Protein AF-A0A6C0TXV4-F1 (afdb_monomer_lite)

Radius of gyration: 17.42 Å; chains: 1; bounding box: 39×44×42 Å

Organism: NCBI:txid2708301

Structure (mmCIF, N/CA/C/O backbone):
data_AF-A0A6C0TXV4-F1
#
_entry.id   AF-A0A6C0TXV4-F1
#
loop_
_atom_site.group_PDB
_atom_site.id
_atom_site.type_symbol
_atom_site.label_atom_id
_atom_site.label_alt_id
_atom_site.label_comp_id
_atom_site.label_asym_id
_atom_site.label_entity_id
_atom_site.label_seq_id
_atom_site.pdbx_PDB_ins_code
_atom_site.Cartn_x
_atom_site.Cartn_y
_atom_site.Cartn_z
_atom_site.occupancy
_atom_site.B_iso_or_equiv
_atom_site.auth_seq_id
_atom_site.auth_comp_id
_atom_site.auth_asym_id
_atom_site.auth_atom_id
_atom_site.pdbx_PDB_model_num
ATOM 1 N N . MET A 1 1 ? 8.688 12.683 12.016 1.00 93.44 1 MET A N 1
ATOM 2 C CA . MET A 1 1 ? 8.857 11.250 12.346 1.00 93.44 1 MET A CA 1
ATOM 3 C C . MET A 1 1 ? 9.340 10.503 11.114 1.00 93.44 1 MET A C 1
ATOM 5 O O . MET A 1 1 ? 9.120 10.992 10.012 1.00 93.44 1 MET A O 1
ATOM 9 N N . GLY A 1 2 ? 10.030 9.379 11.302 1.00 95.62 2 GLY A N 1
ATOM 10 C CA . GLY A 1 2 ? 10.411 8.480 10.214 1.00 95.62 2 GLY A CA 1
ATOM 11 C C . GLY A 1 2 ? 9.680 7.152 10.358 1.00 95.62 2 GLY A C 1
ATOM 12 O O . GLY A 1 2 ? 9.492 6.688 11.483 1.00 95.62 2 GLY A O 1
ATOM 13 N N . ALA A 1 3 ? 9.273 6.568 9.240 1.00 96.69 3 ALA A N 1
ATOM 14 C CA . ALA A 1 3 ? 8.661 5.249 9.181 1.00 96.69 3 ALA A CA 1
ATOM 15 C C . ALA A 1 3 ? 9.302 4.423 8.063 1.00 96.69 3 ALA A C 1
ATOM 17 O O . ALA A 1 3 ? 9.983 4.948 7.181 1.00 96.69 3 ALA A O 1
ATOM 18 N N . TYR A 1 4 ? 9.113 3.112 8.132 1.00 97.94 4 TYR A N 1
ATOM 19 C CA . TYR A 1 4 ? 9.606 2.185 7.129 1.00 97.94 4 TYR A CA 1
ATOM 20 C C . TYR A 1 4 ? 8.625 1.028 6.990 1.00 97.94 4 TYR A C 1
ATOM 22 O O . TYR A 1 4 ? 8.371 0.306 7.957 1.00 97.94 4 TYR A O 1
ATOM 30 N N . THR A 1 5 ? 8.102 0.852 5.781 1.00 98.12 5 THR A N 1
ATOM 31 C CA . THR A 1 5 ? 7.248 -0.275 5.410 1.00 98.12 5 THR A CA 1
ATOM 32 C C . THR A 1 5 ? 8.012 -1.180 4.451 1.00 98.12 5 THR A C 1
ATOM 34 O O . THR A 1 5 ? 8.641 -0.705 3.509 1.00 98.12 5 THR A O 1
ATOM 37 N N . GLN A 1 6 ? 7.947 -2.494 4.666 1.00 98.56 6 GLN A N 1
ATOM 38 C CA . GLN A 1 6 ? 8.513 -3.474 3.741 1.00 98.56 6 GLN A CA 1
ATOM 39 C C . GLN A 1 6 ? 7.501 -4.577 3.450 1.00 98.56 6 GLN A C 1
ATOM 41 O O . GLN A 1 6 ? 6.946 -5.178 4.371 1.00 98.56 6 GLN A O 1
ATOM 46 N N . LYS A 1 7 ? 7.300 -4.881 2.167 1.00 98.31 7 LYS A N 1
ATOM 47 C CA . LYS A 1 7 ? 6.456 -5.992 1.706 1.00 98.31 7 LYS A CA 1
ATOM 48 C C . LYS A 1 7 ? 7.314 -6.994 0.949 1.00 98.31 7 LYS A C 1
ATOM 50 O O . LYS A 1 7 ? 8.173 -6.593 0.174 1.00 98.31 7 LYS A O 1
ATOM 55 N N . ASN A 1 8 ? 7.104 -8.288 1.177 1.00 98.25 8 ASN A N 1
ATOM 56 C CA . ASN A 1 8 ? 7.891 -9.346 0.547 1.00 98.25 8 ASN A CA 1
ATOM 57 C C . ASN A 1 8 ? 6.969 -10.424 -0.033 1.00 98.25 8 ASN A C 1
ATOM 59 O O . ASN A 1 8 ? 6.123 -10.962 0.682 1.00 98.25 8 ASN A O 1
ATOM 63 N N . TRP A 1 9 ? 7.187 -10.798 -1.292 1.00 98.06 9 TRP A N 1
ATOM 64 C CA . TRP A 1 9 ? 6.518 -11.916 -1.957 1.00 98.06 9 TRP A CA 1
ATOM 65 C C . TRP A 1 9 ? 7.511 -13.057 -2.140 1.00 98.06 9 TRP A C 1
ATOM 67 O O . TRP A 1 9 ? 8.417 -12.999 -2.975 1.00 98.06 9 TRP A O 1
ATOM 77 N N . TRP A 1 10 ? 7.326 -14.116 -1.360 1.00 98.06 10 TRP A N 1
ATOM 78 C CA . TRP A 1 10 ? 8.234 -15.255 -1.301 1.00 98.06 10 TRP A CA 1
ATOM 79 C C . TRP A 1 10 ? 7.664 -16.476 -2.024 1.00 98.06 10 TRP A C 1
ATOM 81 O O . TRP A 1 10 ? 6.559 -16.923 -1.716 1.00 98.06 10 TRP A O 1
ATOM 91 N N . GLN A 1 11 ? 8.422 -17.061 -2.956 1.00 97.06 11 GLN A N 1
ATOM 92 C CA . GLN A 1 11 ? 8.046 -18.318 -3.609 1.00 97.06 11 GLN A CA 1
ATOM 93 C C . GLN A 1 11 ? 8.477 -19.527 -2.777 1.00 97.06 11 GLN A C 1
ATOM 95 O O . GLN A 1 11 ? 9.278 -20.344 -3.223 1.00 97.06 11 GLN A O 1
ATOM 100 N N . LEU A 1 12 ? 7.937 -19.646 -1.564 1.00 96.56 12 LEU A N 1
ATOM 101 C CA . LEU A 1 12 ? 8.326 -20.676 -0.597 1.00 96.56 12 LEU A CA 1
ATOM 102 C C . LEU A 1 12 ? 8.305 -22.101 -1.182 1.00 96.56 12 LEU A C 1
ATOM 104 O O . LEU A 1 12 ? 9.216 -22.882 -0.926 1.00 96.56 12 LEU A O 1
ATOM 108 N N . TYR A 1 13 ? 7.297 -22.419 -1.994 1.00 95.56 13 TYR A N 1
ATOM 109 C CA . TYR A 1 13 ? 7.083 -23.763 -2.544 1.00 95.56 13 TYR A CA 1
ATOM 110 C C . TYR A 1 13 ? 7.853 -24.054 -3.843 1.00 95.56 13 TYR A C 1
ATOM 112 O O . TYR A 1 13 ? 7.731 -25.151 -4.386 1.00 95.56 13 TYR A O 1
ATOM 120 N N . ASN A 1 14 ? 8.640 -23.100 -4.348 1.00 95.38 14 ASN A N 1
ATOM 121 C CA . ASN A 1 14 ? 9.447 -23.286 -5.554 1.00 95.38 14 ASN A CA 1
ATOM 122 C C . ASN A 1 14 ? 10.858 -23.787 -5.217 1.00 95.38 14 ASN A C 1
ATOM 124 O O . ASN A 1 14 ? 11.342 -23.628 -4.097 1.00 95.38 14 ASN A O 1
ATOM 128 N N . GLY A 1 15 ? 11.545 -24.363 -6.210 1.00 94.69 15 GLY A N 1
ATOM 129 C CA . GLY A 1 15 ? 12.944 -24.774 -6.074 1.00 94.69 15 GLY A CA 1
ATOM 130 C C . GLY A 1 15 ? 13.830 -23.615 -5.606 1.00 94.69 15 GLY A C 1
ATOM 131 O O . GLY A 1 15 ? 13.762 -22.520 -6.161 1.00 94.69 15 GLY A O 1
ATOM 132 N N . SER A 1 16 ? 14.628 -23.863 -4.564 1.00 95.25 16 SER A N 1
ATOM 133 C CA . SER A 1 16 ? 15.477 -22.877 -3.868 1.00 95.25 16 SER A CA 1
ATOM 134 C C . SER A 1 16 ? 14.735 -21.719 -3.180 1.00 95.25 16 SER A C 1
ATOM 136 O O . SER A 1 16 ? 15.390 -20.819 -2.659 1.00 95.25 16 SER A O 1
ATOM 138 N N . SER A 1 17 ? 13.397 -21.739 -3.162 1.00 97.75 17 SER A N 1
ATOM 139 C CA . SER A 1 17 ? 12.521 -20.797 -2.458 1.00 97.75 17 SER A CA 1
ATOM 140 C C . SER A 1 17 ? 12.944 -19.318 -2.578 1.00 97.75 17 SER A C 1
ATOM 142 O O . SER A 1 17 ? 13.197 -18.673 -1.559 1.00 97.75 17 SER A O 1
ATOM 144 N N . PRO A 1 18 ? 13.066 -18.741 -3.787 1.00 97.62 18 PRO A N 1
ATOM 145 C CA . PRO A 1 18 ? 13.524 -17.363 -3.943 1.00 97.62 18 PRO A CA 1
ATOM 146 C C . PRO A 1 18 ? 12.443 -16.339 -3.565 1.00 97.62 18 PRO A C 1
ATOM 148 O O . PRO A 1 18 ? 11.239 -16.569 -3.734 1.00 97.62 18 PRO A O 1
ATOM 151 N N . PHE A 1 19 ? 12.867 -15.157 -3.112 1.00 97.56 19 PHE A N 1
ATOM 152 C CA . PHE A 1 19 ? 11.991 -13.985 -3.110 1.00 97.56 19 PHE A CA 1
ATOM 153 C C . PHE A 1 19 ? 11.736 -13.548 -4.549 1.00 97.56 19 PHE A C 1
ATOM 155 O O . PHE A 1 19 ? 12.666 -13.315 -5.321 1.00 97.56 19 PHE A O 1
ATOM 162 N N . ARG A 1 20 ? 10.459 -13.435 -4.906 1.00 96.81 20 ARG A N 1
ATOM 163 C CA . ARG A 1 20 ? 10.035 -12.906 -6.202 1.00 96.81 20 ARG A CA 1
ATOM 164 C C . ARG A 1 20 ? 10.222 -11.399 -6.235 1.00 96.81 20 ARG A C 1
ATOM 166 O O . ARG A 1 20 ? 10.795 -10.865 -7.183 1.00 96.81 20 ARG A O 1
ATOM 173 N N . GLU A 1 21 ? 9.764 -10.749 -5.172 1.00 97.94 21 GLU A N 1
ATOM 174 C CA . GLU A 1 21 ? 9.707 -9.302 -5.053 1.00 97.94 21 GLU A CA 1
ATOM 175 C C . GLU A 1 21 ? 9.813 -8.874 -3.592 1.00 97.94 21 GLU A C 1
ATOM 177 O O . GLU A 1 21 ? 9.253 -9.523 -2.704 1.00 97.94 21 GLU A O 1
ATOM 182 N N . THR A 1 22 ? 10.482 -7.749 -3.372 1.00 98.62 22 THR A N 1
ATOM 183 C CA . THR A 1 22 ? 10.466 -7.014 -2.111 1.00 98.62 22 THR A CA 1
ATOM 184 C C . THR A 1 22 ? 10.247 -5.549 -2.439 1.00 98.62 22 THR A C 1
ATOM 186 O O . THR A 1 22 ? 10.875 -5.046 -3.358 1.00 98.62 22 THR A O 1
ATOM 189 N N . ASN A 1 23 ? 9.370 -4.859 -1.716 1.00 98.81 23 ASN A N 1
ATOM 190 C CA . ASN A 1 23 ? 9.225 -3.407 -1.810 1.00 98.81 23 ASN A CA 1
ATOM 191 C C . ASN A 1 23 ? 9.658 -2.770 -0.498 1.00 98.81 23 ASN A C 1
ATOM 193 O O . ASN A 1 23 ? 9.264 -3.229 0.577 1.00 98.81 23 ASN A O 1
ATOM 197 N N . TYR A 1 24 ? 10.476 -1.732 -0.618 1.00 98.81 24 TYR A N 1
ATOM 198 C CA . TYR A 1 24 ? 11.073 -0.956 0.454 1.00 98.81 24 TYR A CA 1
ATOM 199 C C . TYR A 1 24 ? 10.477 0.446 0.415 1.00 98.81 24 TYR A C 1
ATOM 201 O O . TYR A 1 24 ? 10.629 1.140 -0.587 1.00 98.81 24 TYR A O 1
ATOM 209 N N . GLN A 1 25 ? 9.816 0.865 1.492 1.00 98.75 25 GLN A N 1
ATOM 210 C CA . GLN A 1 25 ? 9.124 2.150 1.561 1.00 98.75 25 GLN A CA 1
ATOM 211 C C . GLN A 1 25 ? 9.532 2.931 2.819 1.00 98.75 25 GLN A C 1
ATOM 213 O O . GLN A 1 25 ? 8.836 2.873 3.837 1.00 98.75 25 GLN A O 1
ATOM 218 N N . PRO A 1 26 ? 10.685 3.620 2.811 1.00 98.50 26 PRO A N 1
ATOM 219 C CA . PRO A 1 26 ? 11.005 4.605 3.834 1.00 98.50 26 PRO A CA 1
ATOM 220 C C . PRO A 1 26 ? 10.174 5.887 3.659 1.00 98.50 26 PRO A C 1
ATOM 222 O O . PRO A 1 26 ? 9.940 6.365 2.547 1.00 98.50 26 PRO A O 1
ATOM 225 N N . GLU A 1 27 ? 9.770 6.475 4.782 1.00 98.25 27 GLU A N 1
ATOM 226 C CA . GLU A 1 27 ? 8.898 7.650 4.828 1.00 98.25 27 GLU A CA 1
ATOM 227 C C . GLU A 1 27 ? 9.405 8.657 5.861 1.00 98.25 27 GLU A C 1
ATOM 229 O O . GLU A 1 27 ? 9.791 8.290 6.975 1.00 98.25 27 GLU A O 1
ATOM 234 N N . LEU A 1 28 ? 9.355 9.943 5.514 1.00 98.38 28 LEU A N 1
ATOM 235 C CA . LEU A 1 28 ? 9.511 11.041 6.465 1.00 98.38 28 LEU A CA 1
ATOM 236 C C . LEU A 1 28 ? 8.219 11.844 6.496 1.00 98.38 28 LEU A C 1
ATOM 238 O O . LEU A 1 28 ? 7.748 12.311 5.462 1.00 98.38 28 LEU A O 1
ATOM 242 N N . MET A 1 29 ? 7.657 12.010 7.690 1.00 97.31 29 MET A N 1
ATOM 243 C CA . MET A 1 29 ? 6.335 12.600 7.879 1.00 97.31 29 MET A CA 1
ATOM 244 C C . MET A 1 29 ? 6.327 13.658 8.980 1.00 97.31 29 MET A C 1
ATOM 246 O O . MET A 1 29 ? 6.985 13.522 10.019 1.00 97.31 29 MET A O 1
ATOM 250 N N . LEU A 1 30 ? 5.528 14.694 8.762 1.00 98.06 30 LEU A N 1
ATOM 251 C CA . LEU A 1 30 ? 5.036 15.625 9.764 1.00 98.06 30 LEU A CA 1
ATOM 252 C C . LEU A 1 30 ? 3.569 15.298 10.018 1.00 98.06 30 LEU A C 1
ATOM 254 O O . LEU A 1 30 ? 2.797 15.159 9.072 1.00 98.06 30 LEU A O 1
ATOM 258 N N . THR A 1 31 ? 3.192 15.185 11.285 1.00 97.25 31 THR A N 1
ATOM 259 C CA . THR A 1 31 ? 1.811 14.919 11.680 1.00 97.25 31 THR A CA 1
ATOM 260 C C . THR A 1 31 ? 1.326 15.981 12.647 1.00 97.25 31 THR A C 1
ATOM 262 O O . THR A 1 31 ? 2.103 16.509 13.444 1.00 97.25 31 THR A O 1
ATOM 265 N N . PHE A 1 32 ? 0.038 16.286 12.567 1.00 97.38 32 PHE A N 1
ATOM 266 C CA . PHE A 1 32 ? -0.612 17.315 13.359 1.00 97.38 32 PHE A CA 1
ATOM 267 C C . PHE A 1 32 ? -1.921 16.762 13.907 1.00 97.38 32 PHE A C 1
ATOM 269 O O . PHE A 1 32 ? -2.829 16.415 13.144 1.00 97.38 32 PHE A O 1
ATOM 276 N N . ASP A 1 33 ? -2.015 16.704 15.229 1.00 97.62 33 ASP A N 1
ATOM 277 C CA . ASP A 1 33 ? -3.260 16.361 15.901 1.00 97.62 33 ASP A CA 1
ATOM 278 C C . ASP A 1 33 ? -4.253 17.513 15.740 1.00 97.62 33 ASP A C 1
ATOM 280 O O . ASP A 1 33 ? -3.888 18.693 15.764 1.00 97.62 33 ASP A O 1
ATOM 284 N N . ASN A 1 34 ? -5.521 17.171 15.550 1.00 97.44 34 ASN A N 1
ATOM 285 C CA . ASN A 1 34 ? -6.607 18.137 15.443 1.00 97.44 34 ASN A CA 1
ATOM 286 C C . ASN A 1 34 ? -7.926 17.500 15.898 1.00 97.44 34 ASN A C 1
ATOM 288 O O . ASN A 1 34 ? -7.971 16.323 16.248 1.00 97.44 34 ASN A O 1
ATOM 292 N N . ASP A 1 35 ? -8.992 18.293 15.924 1.00 97.62 35 ASP A N 1
ATOM 293 C CA . ASP A 1 35 ? -10.321 17.859 16.353 1.00 97.62 35 ASP A CA 1
ATOM 294 C C . ASP A 1 35 ? -11.441 18.387 15.442 1.00 97.62 35 ASP A C 1
ATOM 296 O O . ASP A 1 35 ? -12.598 18.514 15.861 1.00 97.62 35 ASP A O 1
ATOM 300 N N . TRP A 1 36 ? -11.122 18.688 14.177 1.00 96.62 36 TRP A N 1
ATOM 301 C CA . TRP A 1 36 ? -12.100 19.188 13.211 1.00 96.62 36 TRP A CA 1
ATOM 302 C C . TRP A 1 36 ? -13.206 18.164 12.960 1.00 96.62 36 TRP A C 1
ATOM 304 O O . TRP A 1 36 ? -12.943 16.992 12.700 1.00 96.62 36 TRP A O 1
ATOM 314 N N . LYS A 1 37 ? -14.466 18.606 12.989 1.00 97.06 37 LYS A N 1
ATOM 315 C CA . LYS A 1 37 ? -15.630 17.723 12.837 1.00 97.06 37 LYS A CA 1
ATOM 316 C C . LYS A 1 37 ? -16.352 17.974 11.524 1.00 97.06 37 LYS A C 1
ATOM 318 O O . LYS A 1 37 ? -16.739 19.102 11.236 1.00 97.06 37 LYS A O 1
ATOM 323 N N . ALA A 1 38 ? -16.609 16.910 10.770 1.00 93.38 38 ALA A N 1
ATOM 324 C CA . ALA A 1 38 ? -17.375 16.959 9.528 1.00 93.38 38 ALA A CA 1
ATOM 325 C C . ALA A 1 38 ? -18.173 15.664 9.338 1.00 93.38 38 ALA A C 1
ATOM 327 O O . ALA A 1 38 ? -17.666 14.573 9.579 1.00 93.38 38 ALA A O 1
ATOM 328 N N . LEU A 1 39 ? -19.441 15.773 8.921 1.00 93.62 39 LEU A N 1
ATOM 329 C CA . LEU A 1 39 ? -20.318 14.623 8.618 1.00 93.62 39 LEU A CA 1
ATOM 330 C C . LEU A 1 39 ? -20.398 13.560 9.744 1.00 93.62 39 LEU A C 1
ATOM 332 O O . LEU A 1 39 ? -20.634 12.375 9.502 1.00 93.62 39 LEU A O 1
ATOM 336 N N . GLY A 1 40 ? -20.213 13.984 10.999 1.00 95.12 40 GLY A N 1
ATOM 337 C CA . GLY A 1 40 ? -20.220 13.117 12.181 1.00 95.12 40 GLY A CA 1
ATOM 338 C C . GLY A 1 40 ? -18.904 12.386 12.469 1.00 95.12 40 GLY A C 1
ATOM 339 O O . GLY A 1 40 ? -18.871 11.609 13.422 1.00 95.12 40 GLY A O 1
ATOM 340 N N . PHE A 1 41 ? -17.855 12.624 11.682 1.00 97.50 41 PHE A N 1
ATOM 341 C CA . PHE A 1 41 ? -16.484 12.204 11.962 1.00 97.50 41 PHE A CA 1
ATOM 342 C C . PHE A 1 41 ? -15.699 13.323 12.646 1.00 97.50 41 PHE A C 1
ATOM 344 O O . PHE A 1 41 ? -15.961 14.503 12.403 1.00 97.50 41 PHE A O 1
ATOM 351 N N . THR A 1 42 ? -14.720 12.938 13.459 1.00 98.31 42 THR A N 1
ATOM 352 C CA . THR A 1 42 ? -13.666 13.819 13.969 1.00 98.31 42 THR A CA 1
ATOM 353 C C . THR A 1 42 ? -12.385 13.492 13.214 1.00 98.31 42 THR A C 1
ATOM 355 O O . THR A 1 42 ? -11.951 12.345 13.232 1.00 98.31 42 THR A O 1
ATOM 358 N N . ASN A 1 43 ? -11.785 14.468 12.542 1.00 98.12 43 ASN A N 1
ATOM 359 C CA . ASN A 1 43 ? -10.423 14.352 12.043 1.00 98.12 43 ASN A CA 1
ATOM 360 C C . ASN A 1 43 ? -9.481 14.409 13.246 1.00 98.12 43 ASN A C 1
ATOM 362 O O . ASN A 1 43 ? -9.477 15.410 13.956 1.00 98.12 43 ASN A O 1
ATOM 366 N N . THR A 1 44 ? -8.748 13.330 13.497 1.00 97.56 44 THR A N 1
ATOM 367 C CA . THR A 1 44 ? -7.835 13.217 14.639 1.00 97.56 44 THR A CA 1
ATOM 368 C C . THR A 1 44 ? -6.391 13.483 14.245 1.00 97.56 44 THR A C 1
ATOM 370 O O . THR A 1 44 ? -5.608 13.925 15.082 1.00 97.56 44 THR A O 1
ATOM 373 N N . LEU A 1 45 ? -6.039 13.281 12.971 1.00 97.38 45 LEU A N 1
ATOM 374 C CA . LEU A 1 45 ? -4.666 13.393 12.496 1.00 97.38 45 LEU A CA 1
ATOM 375 C C . LEU A 1 45 ? -4.613 13.916 11.063 1.00 97.38 45 LEU A C 1
ATOM 377 O O . LEU A 1 45 ? -5.211 13.339 10.156 1.00 97.38 45 LEU A O 1
ATOM 381 N N . LEU A 1 46 ? -3.818 14.958 10.850 1.00 98.12 46 LEU A N 1
ATOM 382 C CA . LEU A 1 46 ? -3.343 15.364 9.531 1.00 98.12 46 LEU A CA 1
ATOM 383 C C . LEU A 1 46 ? -1.887 14.938 9.366 1.00 98.12 46 LEU A C 1
ATOM 385 O O . LEU A 1 46 ? -1.098 15.052 10.301 1.00 98.12 46 LEU A O 1
ATOM 389 N N . GLY A 1 47 ? -1.522 14.477 8.174 1.00 97.75 47 GLY A N 1
ATOM 390 C CA . GLY A 1 47 ? -0.159 14.089 7.829 1.00 97.75 47 GLY A CA 1
ATOM 391 C C . GLY A 1 47 ? 0.296 14.736 6.530 1.00 97.75 47 GLY A C 1
ATOM 392 O O . GLY A 1 47 ? -0.483 14.868 5.588 1.00 97.75 47 GLY A O 1
ATOM 393 N N . LEU A 1 48 ? 1.563 15.132 6.484 1.00 98.50 48 LEU A N 1
ATOM 394 C CA . LEU A 1 48 ? 2.279 15.516 5.272 1.00 98.50 48 LEU A CA 1
ATOM 395 C C . LEU A 1 48 ? 3.605 14.771 5.258 1.00 98.50 48 LEU A C 1
ATOM 397 O O . LEU A 1 48 ? 4.330 14.793 6.252 1.00 98.50 48 LEU A O 1
ATOM 401 N N . GLY A 1 49 ? 3.942 14.123 4.150 1.00 98.06 49 GLY A N 1
ATOM 402 C CA . GLY A 1 49 ? 5.152 13.314 4.098 1.00 98.06 49 GLY A CA 1
ATOM 403 C C . GLY A 1 49 ? 5.788 13.224 2.731 1.00 98.06 49 GLY A C 1
ATOM 404 O O . GLY A 1 49 ? 5.149 13.463 1.712 1.00 98.06 49 GLY A O 1
ATOM 405 N N . ILE A 1 50 ? 7.056 12.841 2.733 1.00 98.44 50 ILE A N 1
ATOM 406 C CA . ILE A 1 50 ? 7.785 12.403 1.550 1.00 98.44 50 ILE A CA 1
ATOM 407 C C . ILE A 1 50 ? 8.013 10.900 1.661 1.00 98.44 50 ILE A C 1
ATOM 409 O O . ILE A 1 50 ? 8.414 10.394 2.712 1.00 98.44 50 ILE A O 1
ATOM 413 N N . ILE A 1 51 ? 7.706 10.195 0.581 1.00 98.50 51 ILE A N 1
ATOM 414 C CA . ILE A 1 51 ? 7.709 8.739 0.515 1.00 98.50 51 ILE A CA 1
ATOM 415 C C . ILE A 1 51 ? 8.567 8.342 -0.675 1.00 98.50 51 ILE A C 1
ATOM 417 O O . ILE A 1 51 ? 8.280 8.738 -1.806 1.00 98.50 51 ILE A O 1
ATOM 421 N N . HIS A 1 52 ? 9.587 7.537 -0.416 1.00 98.31 52 HIS A N 1
ATOM 422 C CA . HIS A 1 52 ? 10.279 6.791 -1.455 1.00 98.31 52 HIS A CA 1
ATOM 423 C C . HIS A 1 52 ? 9.763 5.356 -1.418 1.00 98.31 52 HIS A C 1
ATOM 425 O O . HIS A 1 52 ? 9.595 4.801 -0.335 1.00 98.31 52 HIS A O 1
ATOM 431 N N . GLU A 1 53 ? 9.512 4.747 -2.571 1.00 98.56 53 GLU A N 1
ATOM 432 C CA . GLU A 1 53 ? 9.232 3.315 -2.657 1.00 98.56 53 GLU A CA 1
ATOM 433 C C . GLU A 1 53 ? 10.010 2.724 -3.830 1.00 98.56 53 GLU A C 1
ATOM 435 O O . GLU A 1 53 ? 9.950 3.245 -4.944 1.00 98.56 53 GLU A O 1
ATOM 440 N N . SER A 1 54 ? 10.743 1.643 -3.586 1.00 98.38 54 SER A N 1
ATOM 441 C CA . SER A 1 54 ? 11.483 0.923 -4.624 1.00 98.38 54 SER A CA 1
ATOM 442 C C . SER A 1 54 ? 11.539 -0.568 -4.337 1.00 98.38 54 SER A C 1
ATOM 444 O O . SER A 1 54 ? 11.291 -1.014 -3.213 1.00 98.38 54 SER A O 1
ATOM 446 N N . ASN A 1 55 ? 11.859 -1.363 -5.358 1.00 98.44 55 ASN A N 1
ATOM 447 C CA . ASN A 1 55 ? 11.992 -2.810 -5.206 1.00 98.44 55 ASN A CA 1
ATOM 448 C C . ASN A 1 55 ? 13.431 -3.324 -5.043 1.00 98.44 55 ASN A C 1
ATOM 450 O O . ASN A 1 55 ? 13.648 -4.525 -4.872 1.00 98.44 55 ASN A O 1
ATOM 454 N N . GLY A 1 56 ? 14.419 -2.425 -5.095 1.00 97.12 56 GLY A N 1
ATOM 455 C CA . GLY A 1 56 ? 15.837 -2.755 -4.932 1.00 97.12 56 GLY A CA 1
ATOM 456 C C . GLY A 1 56 ? 16.411 -3.673 -6.020 1.00 97.12 56 GLY A C 1
ATOM 457 O O . GLY A 1 56 ? 17.469 -4.269 -5.812 1.00 97.12 56 GLY A O 1
ATOM 458 N N . LYS A 1 57 ? 15.720 -3.826 -7.156 1.00 97.31 57 LYS A N 1
ATOM 459 C CA . LYS A 1 57 ? 16.226 -4.546 -8.332 1.00 97.31 57 LYS A CA 1
ATOM 460 C C . LYS A 1 57 ? 16.995 -3.594 -9.253 1.00 97.31 57 LYS A C 1
ATOM 462 O O . LYS A 1 57 ? 17.105 -2.405 -8.985 1.00 97.31 57 LYS A O 1
ATOM 467 N N . SER A 1 58 ? 17.566 -4.135 -10.325 1.00 95.12 58 SER A N 1
ATOM 468 C CA . SER A 1 58 ? 18.304 -3.380 -11.339 1.00 95.12 58 SER A CA 1
ATOM 469 C C . SER A 1 58 ? 17.825 -3.725 -12.750 1.00 95.12 58 SER A C 1
ATOM 471 O O . SER A 1 58 ? 17.152 -4.740 -12.964 1.00 95.12 58 SER A O 1
ATOM 473 N N . GLY A 1 59 ? 18.187 -2.879 -13.718 1.00 94.38 59 GLY A N 1
ATOM 474 C CA . GLY A 1 59 ? 17.831 -3.061 -15.126 1.00 94.38 59 GLY A CA 1
ATOM 475 C C . GLY A 1 59 ? 16.319 -3.065 -15.341 1.00 94.38 59 GLY A C 1
ATOM 476 O O . GLY A 1 59 ? 15.584 -2.372 -14.651 1.00 94.38 59 GLY A O 1
ATOM 477 N N . GLU A 1 60 ? 15.837 -3.899 -16.259 1.00 94.19 60 GLU A N 1
ATOM 478 C CA . GLU A 1 60 ? 14.420 -3.934 -16.664 1.00 94.19 60 GLU A CA 1
ATOM 479 C C . GLU A 1 60 ? 13.438 -4.318 -15.542 1.00 94.19 60 GLU A C 1
ATOM 481 O O . GLU A 1 60 ? 12.229 -4.101 -15.669 1.00 94.19 60 GLU A O 1
ATOM 486 N N . LEU A 1 61 ? 13.935 -4.898 -14.445 1.00 96.75 61 LEU A N 1
ATOM 487 C CA . LEU A 1 61 ? 13.133 -5.260 -13.274 1.00 96.75 61 LEU A CA 1
ATOM 488 C C . LEU A 1 61 ? 13.131 -4.173 -12.192 1.00 96.75 61 LEU A C 1
ATOM 490 O O . LEU A 1 61 ? 12.399 -4.322 -11.212 1.00 96.75 61 LEU A O 1
ATOM 494 N N . SER A 1 62 ? 13.957 -3.132 -12.338 1.00 97.69 62 SER A N 1
ATOM 495 C CA . SER A 1 62 ? 13.991 -1.997 -11.416 1.00 97.69 62 SER A CA 1
ATOM 496 C C . SER A 1 62 ? 12.651 -1.283 -11.432 1.00 97.69 62 SER A C 1
ATOM 498 O O . SER A 1 62 ? 12.075 -1.065 -12.495 1.00 97.69 62 SER A O 1
ATOM 500 N N . ARG A 1 63 ? 12.115 -0.989 -10.253 1.00 98.19 63 ARG A N 1
ATOM 501 C CA . ARG A 1 63 ? 10.913 -0.175 -10.086 1.00 98.19 63 ARG A CA 1
ATOM 502 C C . ARG A 1 63 ? 11.132 0.760 -8.919 1.00 98.19 63 ARG A C 1
ATOM 504 O O . ARG A 1 63 ? 11.518 0.309 -7.832 1.00 98.19 63 ARG A O 1
ATOM 511 N N . SER A 1 64 ? 10.832 2.032 -9.126 1.00 98.00 64 SER A N 1
ATOM 512 C CA . SER A 1 64 ? 10.861 3.035 -8.075 1.00 98.00 64 SER A CA 1
ATOM 513 C C . SER A 1 64 ? 9.993 4.229 -8.409 1.00 98.00 64 SER A C 1
ATOM 515 O O . SER A 1 64 ? 9.664 4.479 -9.563 1.00 98.00 64 SER A O 1
ATOM 517 N N . TRP A 1 65 ? 9.624 4.964 -7.371 1.00 98.12 65 TRP A N 1
ATOM 518 C CA . TRP A 1 65 ? 8.973 6.253 -7.499 1.00 98.12 65 TRP A CA 1
ATOM 519 C C . TRP A 1 65 ? 9.081 7.026 -6.188 1.00 98.12 65 TRP A C 1
ATOM 521 O O . TRP A 1 65 ? 9.207 6.461 -5.094 1.00 98.12 65 TRP A O 1
ATOM 531 N N . ASN A 1 66 ? 8.992 8.346 -6.302 1.00 98.25 66 ASN A N 1
ATOM 532 C CA . ASN A 1 66 ? 9.009 9.266 -5.175 1.00 98.25 66 ASN A CA 1
ATOM 533 C C . ASN A 1 66 ? 7.698 10.052 -5.115 1.00 98.25 66 ASN A C 1
ATOM 535 O O . ASN A 1 66 ? 7.143 10.447 -6.140 1.00 98.25 66 ASN A O 1
ATOM 539 N N . ARG A 1 67 ? 7.187 10.292 -3.906 1.00 98.38 67 ARG A N 1
ATOM 540 C CA . ARG A 1 67 ? 5.903 10.965 -3.682 1.00 98.38 67 ARG A CA 1
ATOM 541 C C . ARG A 1 67 ? 5.988 11.995 -2.570 1.00 98.38 67 ARG A C 1
ATOM 543 O O . ARG A 1 67 ? 6.636 11.771 -1.551 1.00 98.38 67 ARG A O 1
ATOM 550 N N . ILE A 1 68 ? 5.231 13.073 -2.732 1.00 98.50 68 ILE A N 1
ATOM 551 C CA . ILE A 1 68 ? 4.771 13.915 -1.625 1.00 98.50 68 ILE A CA 1
ATOM 552 C C . ILE A 1 68 ? 3.345 13.470 -1.314 1.00 98.50 68 ILE A C 1
ATOM 554 O O . ILE A 1 68 ? 2.522 13.418 -2.223 1.00 98.50 68 ILE A O 1
ATOM 558 N N . SER A 1 69 ? 3.041 13.142 -0.062 1.00 98.25 69 SER A N 1
ATOM 559 C CA . SER A 1 69 ? 1.704 12.718 0.354 1.00 98.25 69 SER A CA 1
ATOM 560 C C . SER A 1 69 ? 1.087 13.662 1.374 1.00 98.25 69 SER A C 1
ATOM 562 O O . SER A 1 69 ? 1.790 14.277 2.181 1.00 98.25 69 SER A O 1
ATOM 564 N N . ALA A 1 70 ? -0.238 13.734 1.338 1.00 98.56 70 ALA A N 1
ATOM 565 C CA . ALA A 1 70 ? -1.068 14.310 2.376 1.00 98.56 70 ALA A CA 1
ATOM 566 C C . ALA A 1 70 ? -2.062 13.253 2.857 1.00 98.56 70 ALA A C 1
ATOM 568 O O . ALA A 1 70 ? -2.605 12.491 2.056 1.00 98.56 70 ALA A O 1
ATOM 569 N N . SER A 1 71 ? -2.313 13.204 4.161 1.00 97.94 71 SER A N 1
ATOM 570 C CA . SER A 1 71 ? -3.231 12.236 4.755 1.00 97.94 71 SER A CA 1
ATOM 571 C C . SER A 1 71 ? -4.124 12.859 5.816 1.00 97.94 71 SER A C 1
ATOM 573 O O . SER A 1 71 ? -3.712 13.782 6.518 1.00 97.94 71 SER A O 1
ATOM 575 N N . ALA A 1 72 ? -5.320 12.302 5.980 1.00 97.94 72 ALA A N 1
ATOM 576 C CA . ALA A 1 72 ? -6.219 12.603 7.085 1.00 97.94 72 ALA A CA 1
ATOM 577 C C . ALA A 1 72 ? -6.773 11.306 7.686 1.00 97.94 72 ALA A C 1
ATOM 579 O O . ALA A 1 72 ? -7.175 10.404 6.947 1.00 97.94 72 ALA A O 1
ATOM 580 N N . VAL A 1 73 ? -6.827 11.230 9.016 1.00 98.00 73 VAL A N 1
ATOM 581 C CA . VAL A 1 73 ? -7.491 10.143 9.747 1.00 98.00 73 VAL A CA 1
ATOM 582 C C . VAL A 1 73 ? -8.766 10.688 10.367 1.00 98.00 73 VAL A C 1
ATOM 584 O O . VAL A 1 73 ? -8.729 11.587 11.204 1.00 98.00 73 VAL A O 1
ATOM 587 N N . LEU A 1 74 ? -9.902 10.145 9.946 1.00 98.06 74 LEU A N 1
ATOM 588 C CA . LEU A 1 74 ? -11.222 10.525 10.422 1.00 98.06 74 LEU A CA 1
ATOM 589 C C . LEU A 1 74 ? -11.833 9.385 11.226 1.00 98.06 74 LEU A C 1
ATOM 591 O O . LEU A 1 74 ? -12.016 8.283 10.716 1.00 98.06 74 LEU A O 1
ATOM 595 N N . GLU A 1 75 ? -12.228 9.660 12.461 1.00 97.62 75 GLU A N 1
ATOM 596 C CA . GLU A 1 75 ? -12.769 8.656 13.370 1.00 97.62 75 GLU A CA 1
ATOM 597 C C . GLU A 1 75 ? -14.224 8.934 13.736 1.00 97.62 75 GLU A C 1
ATOM 599 O O . GLU A 1 75 ? -14.650 10.075 13.950 1.00 97.62 75 GLU A O 1
ATOM 604 N N . ARG A 1 76 ? -15.013 7.861 13.820 1.00 96.75 76 ARG A N 1
ATOM 605 C CA . ARG A 1 76 ? -16.406 7.900 14.264 1.00 96.75 76 ARG A CA 1
ATOM 606 C C . ARG A 1 76 ? -16.798 6.591 14.932 1.00 96.75 76 ARG A C 1
ATOM 608 O O . ARG A 1 76 ? -17.078 5.594 14.270 1.00 96.75 76 ARG A O 1
ATOM 615 N N . ARG A 1 77 ? -16.966 6.620 16.257 1.00 94.94 77 ARG A N 1
ATOM 616 C CA . ARG A 1 77 ? -17.364 5.455 17.071 1.00 94.94 77 ARG A CA 1
ATOM 617 C C . ARG A 1 77 ? -16.401 4.277 16.882 1.00 94.94 77 ARG A C 1
ATOM 619 O O . ARG A 1 77 ? -15.365 4.245 17.518 1.00 94.94 77 ARG A O 1
ATOM 626 N N . ARG A 1 78 ? -16.781 3.306 16.047 1.00 95.19 78 ARG A N 1
ATOM 627 C CA . ARG A 1 78 ? -16.031 2.078 15.750 1.00 95.19 78 ARG A CA 1
ATOM 628 C C . ARG A 1 78 ? -15.377 2.110 14.363 1.00 95.19 78 ARG A C 1
ATOM 630 O O . ARG A 1 78 ? -14.843 1.096 13.929 1.00 95.19 78 ARG A O 1
ATOM 637 N N . MET A 1 79 ? -15.489 3.238 13.663 1.00 96.38 79 MET A N 1
ATOM 638 C CA . MET A 1 79 ? -14.918 3.459 12.342 1.00 96.38 79 MET A CA 1
ATOM 639 C C . MET A 1 79 ? -13.694 4.353 12.418 1.00 96.38 79 MET A C 1
ATOM 641 O O . MET A 1 79 ? -13.769 5.410 13.049 1.00 96.38 79 MET A O 1
ATOM 645 N N . SER A 1 80 ? -12.674 4.000 11.647 1.00 97.31 80 SER A N 1
ATOM 646 C CA . SER A 1 80 ? -11.585 4.899 11.272 1.00 97.31 80 SER A CA 1
ATOM 647 C C . SER A 1 80 ? -11.475 4.916 9.750 1.00 97.31 80 SER A C 1
ATOM 649 O O . SER A 1 8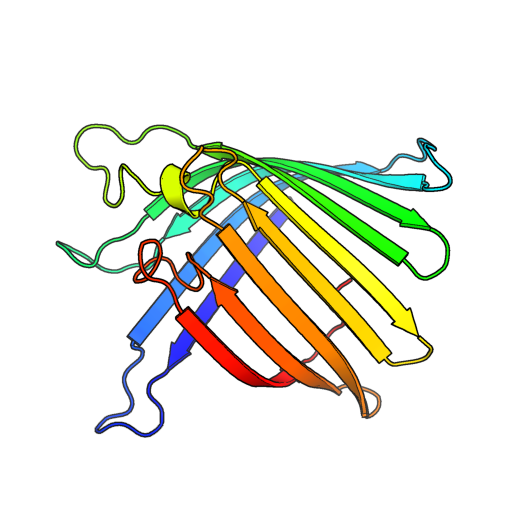0 ? -11.594 3.880 9.097 1.00 97.31 80 SER A O 1
ATOM 651 N N . LEU A 1 81 ? -11.305 6.098 9.173 1.00 97.62 81 LEU A N 1
ATOM 652 C CA . LEU A 1 81 ? -11.143 6.310 7.743 1.00 97.62 81 LEU A CA 1
ATOM 653 C C . LEU A 1 81 ? -9.820 7.031 7.522 1.00 97.62 81 LEU A C 1
ATOM 655 O O . LEU A 1 81 ? -9.654 8.166 7.960 1.00 97.62 81 LEU A O 1
ATOM 659 N N . ASN A 1 82 ? -8.890 6.375 6.845 1.00 97.62 82 ASN A N 1
ATOM 660 C CA . ASN A 1 82 ? -7.638 6.969 6.413 1.00 97.62 82 ASN A CA 1
ATOM 661 C C . ASN A 1 82 ? -7.777 7.362 4.943 1.00 97.62 82 ASN A C 1
ATOM 663 O O . ASN A 1 82 ? -8.031 6.510 4.095 1.00 97.62 82 ASN A O 1
ATOM 667 N N . ILE A 1 83 ? -7.661 8.652 4.654 1.00 97.88 83 ILE A N 1
ATOM 668 C CA . ILE A 1 83 ? -7.672 9.179 3.291 1.00 97.88 83 ILE A CA 1
ATOM 669 C C . ILE A 1 83 ? -6.273 9.683 3.002 1.00 97.88 83 ILE A C 1
ATOM 671 O O . ILE A 1 83 ? -5.765 10.526 3.746 1.00 97.88 83 ILE A O 1
ATOM 675 N N . ARG A 1 84 ? -5.673 9.209 1.912 1.00 97.94 84 ARG A N 1
ATOM 676 C CA . ARG A 1 84 ? -4.370 9.676 1.445 1.00 97.94 84 ARG A CA 1
ATOM 677 C C . ARG A 1 84 ? -4.473 10.150 0.018 1.00 97.94 84 ARG A C 1
ATOM 679 O O . ARG A 1 84 ? -5.101 9.510 -0.819 1.00 97.94 84 ARG A O 1
ATOM 686 N N . SER A 1 85 ? -3.797 11.247 -0.261 1.00 98.25 85 SER A N 1
ATOM 687 C CA . SER A 1 85 ? -3.479 11.665 -1.614 1.00 98.25 85 SER A CA 1
ATOM 688 C C . SER A 1 85 ? -1.977 11.815 -1.754 1.00 98.25 85 SER A C 1
ATOM 690 O O . SER A 1 85 ? -1.257 12.044 -0.777 1.00 98.25 85 SER A O 1
ATOM 692 N N . TRP A 1 86 ? -1.487 11.672 -2.975 1.00 98.31 86 TRP A N 1
ATOM 693 C CA . TRP A 1 86 ? -0.087 11.883 -3.279 1.00 98.31 86 TRP A CA 1
ATOM 694 C C . TRP A 1 86 ? 0.099 12.556 -4.625 1.00 98.31 86 TRP A C 1
ATOM 696 O O . TRP A 1 86 ? -0.676 12.392 -5.564 1.00 98.31 86 TRP A O 1
ATOM 706 N N . TYR A 1 87 ? 1.188 13.303 -4.696 1.00 98.06 87 TYR A N 1
ATOM 707 C CA . TYR A 1 87 ? 1.763 13.819 -5.916 1.00 98.06 87 TYR A CA 1
ATOM 708 C C . TYR A 1 87 ? 3.055 13.056 -6.189 1.00 98.06 87 TYR A C 1
ATOM 710 O O . TYR A 1 87 ? 3.959 13.042 -5.345 1.00 98.06 87 TYR A O 1
ATOM 718 N N . ARG A 1 88 ? 3.135 12.416 -7.356 1.00 97.12 88 ARG A N 1
ATOM 719 C CA . ARG A 1 88 ? 4.357 11.774 -7.829 1.00 97.12 88 ARG A CA 1
ATOM 720 C C . ARG A 1 88 ? 5.375 12.843 -8.220 1.00 97.12 88 ARG A C 1
ATOM 722 O O . ARG A 1 88 ? 5.069 13.756 -8.979 1.00 97.12 88 ARG A O 1
ATOM 729 N N . ILE A 1 89 ? 6.591 12.722 -7.703 1.00 97.12 89 ILE A N 1
ATOM 730 C CA . ILE A 1 89 ? 7.720 13.560 -8.098 1.00 97.12 89 ILE A CA 1
ATOM 731 C C . ILE A 1 89 ? 8.257 12.995 -9.422 1.00 97.12 89 ILE A C 1
ATOM 733 O O . ILE A 1 89 ? 8.644 11.826 -9.434 1.00 97.12 89 ILE A O 1
ATOM 737 N N . PRO A 1 90 ? 8.275 13.775 -10.521 1.00 93.38 90 PRO A N 1
ATOM 738 C CA . PRO A 1 90 ? 8.760 13.289 -11.807 1.00 93.38 90 PRO A CA 1
ATOM 739 C C . PRO A 1 90 ? 10.228 12.865 -11.742 1.00 93.38 90 PRO A C 1
ATOM 741 O O . PRO A 1 90 ? 11.080 13.608 -11.249 1.00 93.38 90 PRO A O 1
ATOM 744 N N . GLU A 1 91 ? 10.510 11.689 -12.285 1.00 87.81 91 GLU A N 1
ATOM 745 C CA . GLU A 1 91 ? 11.855 11.174 -12.523 1.00 87.81 91 GLU A CA 1
ATOM 746 C C . GLU A 1 91 ? 12.156 11.405 -14.013 1.00 87.81 91 GLU A C 1
ATOM 748 O O . GLU A 1 91 ? 11.252 11.353 -14.839 1.00 87.81 91 GLU A O 1
ATOM 753 N N . GLY A 1 92 ? 13.376 11.832 -14.350 1.00 88.44 92 GLY A N 1
ATOM 754 C CA . GLY A 1 92 ? 13.716 12.316 -15.695 1.00 88.44 92 GLY A CA 1
ATOM 755 C C . GLY A 1 92 ? 13.798 11.201 -16.745 1.00 88.44 92 GLY A C 1
ATOM 756 O O . GLY A 1 92 ? 12.853 10.465 -16.987 1.00 88.44 92 GLY A O 1
ATOM 757 N N . SER A 1 93 ? 14.945 11.077 -17.412 1.00 83.75 93 SER A N 1
ATOM 758 C CA . SER A 1 93 ? 15.174 9.999 -18.389 1.00 83.75 93 SER A CA 1
ATOM 759 C C . SER A 1 93 ? 15.253 8.603 -17.771 1.00 83.75 93 SER A C 1
ATOM 761 O O . SER A 1 93 ? 15.129 7.620 -18.494 1.00 83.75 93 SER A O 1
ATOM 763 N N . ASP A 1 94 ? 15.470 8.529 -16.460 1.00 84.50 94 ASP A N 1
ATOM 764 C CA . ASP A 1 94 ? 15.782 7.300 -15.727 1.00 84.50 94 ASP A CA 1
ATOM 765 C C . ASP A 1 94 ? 14.552 6.776 -14.960 1.00 84.50 94 ASP A C 1
ATOM 767 O O . ASP A 1 94 ? 14.675 6.190 -13.889 1.00 84.50 94 ASP A O 1
ATOM 771 N N . ASP A 1 95 ? 13.353 7.058 -15.474 1.00 93.62 95 ASP A N 1
ATOM 772 C CA . ASP A 1 95 ? 12.085 6.638 -14.881 1.00 93.62 95 ASP A CA 1
ATOM 773 C C . ASP A 1 95 ? 11.801 5.155 -15.174 1.00 93.62 95 ASP A C 1
ATOM 775 O O . ASP A 1 95 ? 11.537 4.759 -16.312 1.00 93.62 95 ASP A O 1
ATOM 779 N N . ASP A 1 96 ? 11.834 4.337 -14.124 1.00 96.19 96 ASP A N 1
ATOM 780 C CA . ASP A 1 96 ? 11.628 2.887 -14.184 1.00 96.19 96 ASP A CA 1
ATOM 781 C C . ASP A 1 96 ? 10.176 2.470 -14.505 1.00 96.19 96 ASP A C 1
ATOM 783 O O . ASP A 1 96 ? 9.910 1.322 -14.886 1.00 96.19 96 ASP A O 1
ATOM 787 N N . ASN A 1 97 ? 9.210 3.367 -14.297 1.00 96.75 97 ASN A N 1
ATOM 788 C CA . ASN A 1 97 ? 7.777 3.096 -14.423 1.00 96.75 97 ASN A CA 1
ATOM 789 C C . ASN A 1 97 ? 6.998 4.398 -14.705 1.00 96.75 97 ASN A C 1
ATOM 791 O O . ASN A 1 97 ? 6.243 4.874 -13.845 1.00 96.75 97 ASN A O 1
ATOM 795 N N . PRO A 1 98 ? 7.157 4.979 -15.909 1.00 96.31 98 PRO A N 1
ATOM 796 C CA . PRO A 1 98 ? 6.617 6.295 -16.241 1.00 96.31 98 PRO A CA 1
ATOM 797 C C . PRO A 1 98 ? 5.088 6.366 -16.215 1.00 96.31 98 PRO A C 1
ATOM 799 O O . PRO A 1 98 ? 4.541 7.422 -15.911 1.00 96.31 98 PRO A O 1
ATOM 802 N N . ASP A 1 99 ? 4.399 5.251 -16.442 1.00 95.88 99 ASP A N 1
ATOM 803 C CA . ASP A 1 99 ? 2.939 5.115 -16.442 1.00 95.88 99 ASP A CA 1
ATOM 804 C C . ASP A 1 99 ? 2.360 4.625 -15.097 1.00 95.88 99 ASP A C 1
ATOM 806 O O . ASP A 1 99 ? 1.199 4.229 -15.037 1.00 95.88 99 ASP A O 1
ATOM 810 N N . ILE A 1 100 ? 3.112 4.646 -13.983 1.00 97.06 100 ILE A N 1
ATOM 811 C CA . ILE A 1 100 ? 2.619 4.121 -12.688 1.00 97.06 100 ILE A CA 1
ATOM 812 C C . ILE A 1 100 ? 1.330 4.798 -12.190 1.00 97.06 100 ILE A C 1
ATOM 814 O O . ILE A 1 100 ? 0.467 4.128 -11.612 1.00 97.06 100 ILE A O 1
ATOM 818 N N . ASP A 1 101 ? 1.154 6.095 -12.460 1.00 95.69 101 ASP A N 1
ATOM 819 C CA . ASP A 1 101 ? -0.039 6.855 -12.063 1.00 95.69 101 ASP A CA 1
ATOM 820 C C . ASP A 1 101 ? -1.303 6.378 -12.800 1.00 95.69 101 ASP A C 1
ATOM 822 O O . ASP A 1 101 ? -2.406 6.484 -12.258 1.00 95.69 101 ASP A O 1
ATOM 826 N N . ASP A 1 102 ? -1.162 5.745 -13.970 1.00 96.50 102 ASP A N 1
ATOM 827 C CA . ASP A 1 102 ? -2.288 5.147 -14.691 1.00 96.50 102 ASP A CA 1
ATOM 828 C C . ASP A 1 102 ? -2.869 3.941 -13.947 1.00 96.50 102 ASP A C 1
ATOM 830 O O . ASP A 1 102 ? -3.992 3.533 -14.235 1.00 96.50 102 ASP A O 1
ATOM 834 N N . TYR A 1 103 ? -2.152 3.373 -12.974 1.00 97.31 103 TYR A N 1
ATOM 835 C CA . TYR A 1 103 ? -2.594 2.212 -12.194 1.00 97.31 103 TYR A CA 1
ATOM 83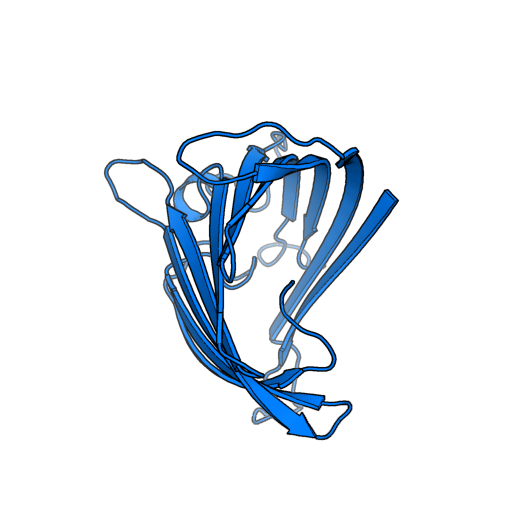6 C C . TYR A 1 103 ? -2.799 2.547 -10.719 1.00 97.31 103 TYR A C 1
ATOM 838 O O . TYR A 1 103 ? -3.797 2.134 -10.125 1.00 97.31 103 TYR A O 1
ATOM 846 N N . TYR A 1 104 ? -1.870 3.295 -10.117 1.00 96.38 104 TYR A N 1
ATOM 847 C CA . TYR A 1 104 ? -1.968 3.695 -8.715 1.00 96.38 104 TYR A CA 1
ATOM 848 C C . TYR A 1 104 ? -2.885 4.906 -8.516 1.00 96.38 104 TYR A C 1
ATOM 850 O O . TYR A 1 104 ? -3.449 5.072 -7.435 1.00 96.38 104 TYR A O 1
ATOM 858 N N . GLY A 1 105 ? -3.063 5.754 -9.526 1.00 96.06 105 GLY A N 1
ATOM 859 C CA . GLY A 1 105 ? -3.757 7.018 -9.342 1.00 96.06 105 GLY A CA 1
ATOM 860 C C . GLY A 1 105 ? -3.047 7.941 -8.360 1.00 96.06 105 GLY A C 1
ATOM 861 O O . GLY A 1 105 ? -1.837 7.874 -8.156 1.00 96.06 105 GLY A O 1
ATOM 862 N N . TYR A 1 106 ? -3.842 8.790 -7.715 1.00 96.88 106 TYR A N 1
ATOM 863 C CA . TYR A 1 106 ? -3.357 9.932 -6.934 1.00 96.88 106 TYR A CA 1
ATOM 864 C C . TYR A 1 106 ? -3.713 9.847 -5.448 1.00 96.88 106 TYR A C 1
ATOM 866 O O . TYR A 1 106 ? -3.605 10.836 -4.722 1.00 96.88 106 TYR A O 1
ATOM 874 N N . GLY A 1 107 ? -4.205 8.696 -4.993 1.00 97.62 107 GLY A N 1
ATOM 875 C CA . GLY A 1 107 ? -4.662 8.521 -3.624 1.00 97.62 107 GLY A CA 1
ATOM 876 C C . GLY A 1 107 ? -5.305 7.168 -3.355 1.00 97.62 107 GLY A C 1
ATOM 877 O O . GLY A 1 107 ? -5.653 6.424 -4.274 1.00 97.62 107 GLY A O 1
ATOM 878 N N . ASP A 1 108 ? -5.488 6.875 -2.074 1.00 98.06 108 ASP A N 1
ATOM 879 C CA . ASP A 1 108 ? -6.279 5.749 -1.596 1.00 98.06 108 ASP A CA 1
ATOM 880 C C . ASP A 1 108 ? -7.126 6.130 -0.380 1.00 98.06 108 ASP A C 1
ATOM 882 O O . ASP A 1 108 ? -6.919 7.151 0.284 1.00 98.06 108 ASP A O 1
ATOM 886 N N . ILE A 1 109 ? -8.142 5.309 -0.137 1.00 98.38 109 ILE A N 1
ATOM 887 C CA . ILE A 1 109 ? -9.027 5.416 1.015 1.00 98.38 109 ILE A CA 1
ATOM 888 C C . ILE A 1 109 ? -9.060 4.054 1.693 1.00 98.38 109 ILE A C 1
ATOM 890 O O . ILE A 1 109 ? -9.441 3.068 1.066 1.00 98.38 109 ILE A O 1
ATOM 894 N N . THR A 1 110 ? -8.734 4.017 2.981 1.00 98.56 110 THR A N 1
ATOM 895 C CA . THR A 1 110 ? -8.824 2.817 3.814 1.00 98.56 110 THR A CA 1
ATOM 896 C C . THR A 1 110 ? -9.842 3.035 4.922 1.00 98.56 110 THR A C 1
ATOM 898 O O . THR A 1 110 ? -9.657 3.888 5.789 1.00 98.56 110 THR A O 1
ATOM 901 N N . GLY A 1 111 ? -10.930 2.270 4.902 1.00 98.25 111 GLY A N 1
ATOM 902 C CA . GLY A 1 111 ? -11.939 2.249 5.956 1.00 98.25 111 GLY A CA 1
ATOM 903 C C . GLY A 1 111 ? -11.769 1.028 6.850 1.00 98.25 111 GLY A C 1
ATOM 904 O O . GLY A 1 111 ? -11.691 -0.089 6.349 1.00 98.25 111 GLY A O 1
ATOM 905 N N . ILE A 1 112 ? -11.758 1.236 8.163 1.00 98.00 112 ILE A N 1
ATOM 906 C CA . ILE A 1 112 ? -11.607 0.187 9.175 1.00 98.00 112 ILE A CA 1
ATOM 907 C C . ILE A 1 112 ? -12.821 0.220 10.096 1.00 98.00 112 ILE A C 1
ATOM 909 O O . ILE A 1 112 ? -13.206 1.281 10.589 1.00 98.00 112 ILE A O 1
ATOM 913 N N . TRP A 1 113 ? -13.420 -0.942 10.341 1.00 97.44 113 TRP A N 1
ATOM 914 C CA . TRP A 1 113 ? -14.548 -1.119 11.246 1.00 97.44 113 TRP A CA 1
ATOM 915 C C . TRP A 1 113 ? -14.211 -2.136 12.334 1.00 97.44 113 TRP A C 1
ATOM 917 O O . TRP A 1 113 ? -13.986 -3.314 12.051 1.00 97.44 113 TRP A O 1
ATOM 927 N N . LYS A 1 114 ? -14.231 -1.694 13.593 1.00 96.25 114 LYS A N 1
ATOM 928 C CA . LYS A 1 114 ? -13.953 -2.547 14.755 1.00 96.25 114 LYS A CA 1
ATOM 929 C C . LYS A 1 114 ? -15.245 -3.137 15.325 1.00 96.25 114 LYS A C 1
ATOM 931 O O . LYS A 1 114 ? -16.202 -2.413 15.615 1.00 96.25 114 LYS A O 1
ATOM 936 N N . VAL A 1 115 ? -15.294 -4.453 15.515 1.00 94.75 115 VAL A N 1
ATOM 937 C CA . VAL A 1 115 ? -16.402 -5.156 16.183 1.00 94.75 115 VAL A CA 1
ATOM 938 C C . VAL A 1 115 ? -15.816 -6.088 17.234 1.00 94.75 115 VAL A C 1
ATOM 940 O O . VAL A 1 115 ? -15.270 -7.140 16.916 1.00 94.75 115 VAL A O 1
ATOM 943 N N . ASP A 1 116 ? -15.920 -5.682 18.497 1.00 92.94 116 ASP A N 1
ATOM 944 C CA . ASP A 1 116 ? -15.297 -6.364 19.631 1.00 92.94 116 ASP A CA 1
ATOM 945 C C . ASP A 1 116 ? -13.779 -6.528 19.426 1.00 92.94 116 ASP A C 1
ATOM 947 O O . ASP A 1 116 ? -13.062 -5.532 19.423 1.00 92.94 116 ASP A O 1
ATOM 951 N N . GLN A 1 117 ? -13.279 -7.754 19.246 1.00 92.19 117 GLN A N 1
ATOM 952 C CA . GLN A 1 117 ? -11.858 -8.027 18.972 1.00 92.19 117 GLN A CA 1
ATOM 953 C C . GLN A 1 117 ? -11.542 -8.215 17.478 1.00 92.19 117 GLN A C 1
ATOM 955 O O . GLN A 1 117 ? -10.386 -8.468 17.125 1.00 92.19 117 GLN A O 1
ATOM 960 N N . HIS A 1 118 ? -12.551 -8.097 16.613 1.00 95.19 118 HIS A N 1
ATOM 961 C CA . HIS A 1 118 ? -12.422 -8.222 15.167 1.00 95.19 118 HIS A CA 1
ATOM 962 C C . HIS A 1 118 ? -12.269 -6.861 14.496 1.00 95.19 118 HIS A C 1
ATOM 964 O O . HIS A 1 118 ? -12.869 -5.870 14.923 1.00 95.19 118 HIS A O 1
ATOM 970 N N . GLU A 1 119 ? -11.534 -6.842 13.390 1.00 96.56 119 GLU A N 1
ATOM 971 C CA . GLU A 1 119 ? -11.418 -5.678 12.515 1.00 96.56 119 GLU A CA 1
ATOM 972 C C . GLU A 1 119 ? -11.709 -6.084 11.078 1.00 96.56 119 GLU A C 1
ATOM 974 O O . GLU A 1 119 ? -11.242 -7.121 10.606 1.00 96.56 119 GLU A O 1
ATOM 979 N N . LEU A 1 120 ? -12.499 -5.263 10.396 1.00 97.75 120 LEU A N 1
ATOM 980 C CA . LEU A 1 120 ? -12.735 -5.359 8.963 1.00 97.75 120 LEU A CA 1
ATOM 981 C C . LEU A 1 120 ? -12.137 -4.121 8.309 1.00 97.75 120 LEU A C 1
ATOM 983 O O . LEU A 1 120 ? -12.479 -3.008 8.705 1.00 97.75 120 LEU A O 1
ATOM 987 N N . SER A 1 121 ? -11.272 -4.312 7.322 1.00 98.06 121 SER A N 1
ATOM 988 C CA . SER A 1 121 ? -10.633 -3.239 6.569 1.00 98.06 121 SER A CA 1
ATOM 989 C C . SER A 1 121 ? -10.955 -3.351 5.089 1.00 98.06 121 SER A C 1
ATOM 991 O O . SER A 1 121 ? -1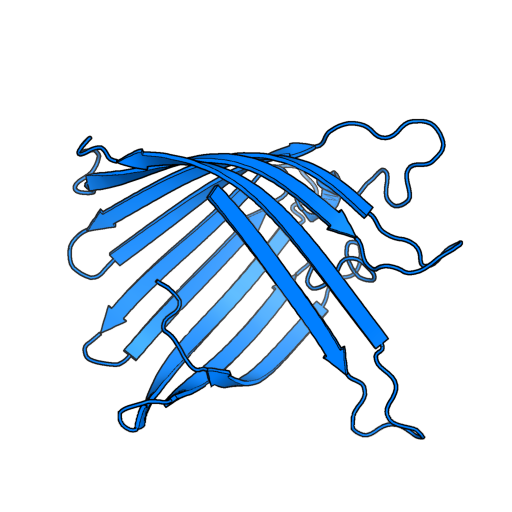1.013 -4.450 4.533 1.00 98.06 121 SER A O 1
ATOM 993 N N . VAL A 1 122 ? -11.167 -2.197 4.465 1.00 98.56 122 VAL A N 1
ATOM 994 C CA . VAL A 1 122 ? -11.355 -2.046 3.026 1.00 98.56 122 VAL A CA 1
ATOM 995 C C . VAL A 1 122 ? -10.466 -0.909 2.551 1.00 98.56 122 VAL A C 1
ATOM 997 O O . VAL A 1 122 ? -10.706 0.239 2.923 1.00 98.56 122 VAL A O 1
ATOM 1000 N N . MET A 1 123 ? -9.479 -1.212 1.713 1.00 98.44 123 MET A N 1
ATOM 1001 C CA . MET A 1 123 ? -8.705 -0.215 0.974 1.00 98.44 123 MET A CA 1
ATOM 1002 C C . MET A 1 123 ? -9.221 -0.133 -0.457 1.00 98.44 123 MET A C 1
ATOM 1004 O O . MET A 1 123 ? -9.439 -1.158 -1.102 1.00 98.44 123 MET A O 1
ATOM 1008 N N . LEU A 1 124 ? -9.416 1.090 -0.941 1.00 98.44 124 LEU A N 1
ATOM 1009 C CA . LEU A 1 124 ? -9.806 1.401 -2.308 1.00 98.44 124 LEU A CA 1
ATOM 1010 C C . LEU A 1 124 ? -8.794 2.361 -2.924 1.00 98.44 124 LEU A C 1
ATOM 1012 O O . LEU A 1 124 ? -8.480 3.405 -2.350 1.00 98.44 124 LEU A O 1
ATOM 1016 N N . ARG A 1 125 ? -8.352 2.032 -4.135 1.00 97.38 125 ARG A N 1
ATOM 1017 C CA . ARG A 1 125 ? -7.499 2.868 -4.981 1.00 97.38 125 ARG A CA 1
ATOM 1018 C C . ARG A 1 125 ? -8.098 2.945 -6.377 1.00 97.38 125 ARG A C 1
ATOM 1020 O O . ARG A 1 125 ? -8.564 1.932 -6.894 1.00 97.38 125 ARG A O 1
ATOM 1027 N N . HIS A 1 126 ? -8.077 4.122 -6.991 1.00 95.75 126 HIS A N 1
ATOM 1028 C CA . HIS A 1 126 ? -8.596 4.327 -8.342 1.00 95.75 126 HIS A CA 1
ATOM 1029 C C . HIS A 1 126 ? -7.840 5.459 -9.048 1.00 95.75 126 HIS A C 1
ATOM 1031 O O . HIS A 1 126 ? -7.546 6.484 -8.433 1.00 95.75 126 HIS A O 1
ATOM 1037 N N . ASN A 1 127 ? -7.557 5.298 -10.342 1.00 93.06 127 ASN A N 1
ATOM 1038 C CA . ASN A 1 127 ? -6.778 6.255 -11.135 1.00 93.06 127 ASN A CA 1
ATOM 1039 C C . ASN A 1 127 ? -7.564 7.500 -11.586 1.00 93.06 127 ASN A C 1
ATOM 1041 O O . ASN A 1 127 ? -6.972 8.473 -12.038 1.00 93.06 127 ASN A O 1
ATOM 1045 N N . LEU A 1 128 ? -8.894 7.475 -11.442 1.00 90.75 128 LEU A N 1
ATOM 1046 C CA . LEU A 1 128 ? -9.835 8.539 -11.841 1.00 90.75 128 LEU A CA 1
ATOM 1047 C C . LEU A 1 128 ? -9.807 8.868 -13.346 1.00 90.75 128 LEU A C 1
ATOM 1049 O O . LEU A 1 128 ? -10.336 9.896 -13.763 1.00 90.75 128 LEU A O 1
ATOM 1053 N N . GLN A 1 129 ? -9.242 7.977 -14.160 1.00 90.19 129 GLN A N 1
ATOM 1054 C CA . GLN A 1 129 ? -9.251 8.072 -15.616 1.00 90.19 129 GLN A CA 1
ATOM 1055 C C . GLN A 1 129 ? -10.398 7.237 -16.205 1.00 90.19 129 GLN A C 1
ATOM 1057 O O . GLN A 1 129 ? -10.989 6.395 -15.525 1.00 90.19 129 GLN A O 1
ATOM 1062 N N . SER A 1 130 ? -10.711 7.445 -17.487 1.00 82.00 130 SER A N 1
ATOM 1063 C CA . SER A 1 130 ? -11.812 6.761 -18.188 1.00 82.00 130 SER A CA 1
ATOM 1064 C C . SER A 1 130 ? -11.664 5.238 -18.239 1.00 82.00 130 SER A C 1
ATOM 1066 O O . SER A 1 130 ? -12.665 4.529 -18.242 1.00 82.00 130 SER A O 1
ATOM 1068 N N . GLU A 1 131 ? -10.431 4.734 -18.266 1.00 86.19 131 GLU A N 1
ATOM 1069 C CA . GLU A 1 131 ? -10.134 3.297 -18.277 1.00 86.19 131 GLU A CA 1
ATOM 1070 C C . GLU A 1 131 ? -10.404 2.615 -16.926 1.00 86.19 131 GLU A C 1
ATOM 1072 O O . GLU A 1 131 ? -10.547 1.395 -16.879 1.00 86.19 131 GLU A O 1
ATOM 1077 N N . GLY A 1 132 ? -10.486 3.389 -15.836 1.00 87.88 132 GLY A N 1
ATOM 1078 C CA . GLY A 1 132 ? -10.938 2.920 -14.525 1.00 87.88 132 GLY A CA 1
ATOM 1079 C C . GLY A 1 132 ? -10.044 1.874 -13.856 1.00 87.88 132 GLY A C 1
ATOM 1080 O O . GLY A 1 132 ? -10.544 0.873 -13.338 1.00 87.88 132 GLY A O 1
ATOM 1081 N N . ARG A 1 133 ? -8.718 2.065 -13.870 1.00 96.44 133 ARG A N 1
ATOM 1082 C CA . ARG A 1 133 ? -7.781 1.149 -13.193 1.00 96.44 133 ARG A CA 1
ATOM 1083 C C . ARG A 1 133 ? -7.688 1.481 -11.706 1.00 96.44 133 ARG A C 1
ATOM 1085 O O . ARG A 1 133 ? -7.804 2.636 -11.298 1.00 96.44 133 ARG A O 1
ATOM 1092 N N . GLY A 1 134 ? -7.466 0.460 -10.887 1.00 96.75 134 GLY A N 1
ATOM 1093 C CA . GLY A 1 134 ? -7.418 0.610 -9.440 1.00 96.75 134 GLY A CA 1
ATOM 1094 C C . GLY A 1 134 ? -7.222 -0.711 -8.711 1.00 96.75 134 GLY A C 1
ATOM 1095 O O . GLY A 1 134 ? -6.854 -1.722 -9.316 1.00 96.75 134 GLY A O 1
ATOM 1096 N N . ALA A 1 135 ? -7.481 -0.696 -7.408 1.00 98.12 135 ALA A N 1
ATOM 1097 C CA . ALA A 1 135 ? -7.410 -1.874 -6.561 1.00 98.12 135 ALA A CA 1
ATOM 1098 C C . ALA A 1 135 ? -8.389 -1.806 -5.392 1.00 98.12 135 ALA A C 1
ATOM 1100 O O . ALA A 1 135 ? -8.727 -0.727 -4.898 1.00 98.12 135 ALA A O 1
ATOM 1101 N N . ILE A 1 136 ? -8.790 -2.988 -4.938 1.00 98.62 136 ILE A N 1
ATOM 1102 C CA . ILE A 1 136 ? -9.482 -3.212 -3.679 1.00 98.62 136 ILE A CA 1
ATOM 1103 C C . ILE A 1 136 ? -8.704 -4.235 -2.850 1.00 98.62 136 ILE A C 1
ATOM 1105 O O . ILE A 1 136 ? -8.291 -5.281 -3.356 1.00 98.62 136 ILE A O 1
ATOM 1109 N N . GLU A 1 137 ? -8.525 -3.941 -1.567 1.00 98.62 137 GLU A N 1
ATOM 1110 C CA . GLU A 1 137 ? -8.019 -4.893 -0.579 1.00 98.62 137 GLU A CA 1
ATOM 1111 C C . GLU A 1 137 ? -9.033 -5.016 0.554 1.00 98.62 137 GLU A C 1
ATOM 1113 O O . GLU A 1 137 ? -9.452 -4.018 1.137 1.00 98.62 137 GLU A O 1
ATOM 1118 N N . LEU A 1 138 ? -9.448 -6.246 0.836 1.00 98.56 138 LEU A N 1
ATOM 1119 C CA . LEU A 1 138 ? -10.326 -6.598 1.940 1.00 98.56 138 LEU A CA 1
ATOM 1120 C C . LEU A 1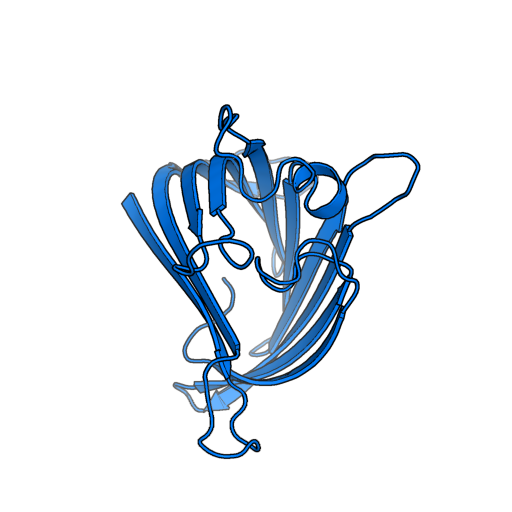 138 ? -9.509 -7.373 2.962 1.00 98.56 138 LEU A C 1
ATOM 1122 O O . LEU A 1 138 ? -8.882 -8.371 2.610 1.00 98.56 138 LEU A O 1
ATOM 1126 N N . GLU A 1 139 ? -9.560 -6.969 4.223 1.00 98.19 139 GLU A N 1
ATOM 1127 C CA . GLU A 1 139 ? -8.918 -7.707 5.304 1.00 98.19 139 GLU A CA 1
ATOM 1128 C C . GLU A 1 139 ? -9.883 -7.921 6.464 1.00 98.19 139 GLU A C 1
ATOM 1130 O O . GLU A 1 139 ? -10.597 -7.012 6.886 1.00 98.19 139 GLU A O 1
ATOM 1135 N N . TRP A 1 140 ? -9.893 -9.142 6.988 1.00 97.81 140 TRP A N 1
ATOM 1136 C CA . 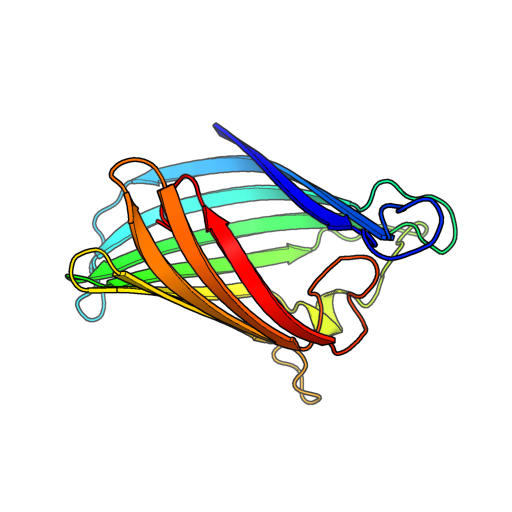TRP A 1 140 ? -10.564 -9.487 8.229 1.00 97.81 140 TRP A CA 1
ATOM 1137 C C . TRP A 1 140 ? -9.544 -10.013 9.228 1.00 97.81 140 TRP A C 1
ATOM 1139 O O . TRP A 1 140 ? -8.950 -11.067 9.006 1.00 97.81 140 TRP A O 1
ATOM 1149 N N . SER A 1 141 ? -9.384 -9.295 10.337 1.00 97.19 141 SER A N 1
ATOM 1150 C CA . SER A 1 141 ? -8.523 -9.667 11.457 1.00 97.19 141 SER A CA 1
ATOM 1151 C C . SER A 1 141 ? -9.355 -10.144 12.650 1.00 97.19 141 SER A C 1
ATOM 1153 O O . SER A 1 141 ? -10.431 -9.608 12.938 1.00 97.19 141 SER A O 1
ATOM 1155 N N . PHE A 1 142 ? -8.881 -11.176 13.349 1.00 95.81 142 PHE A N 1
ATOM 1156 C CA . PHE A 1 142 ? -9.573 -11.821 14.468 1.00 95.81 142 PHE A CA 1
ATOM 1157 C C . PHE A 1 142 ? -8.600 -12.262 15.574 1.00 95.81 142 PHE A C 1
ATOM 1159 O O . PHE A 1 142 ? -7.439 -12.576 15.299 1.00 95.81 142 PHE A O 1
ATOM 1166 N N . PRO A 1 143 ? -9.041 -12.308 16.845 1.00 95.31 143 PRO A N 1
ATOM 1167 C CA . PRO A 1 143 ? -8.166 -12.674 17.954 1.00 95.31 143 PRO A CA 1
ATOM 1168 C C . PRO A 1 143 ? -7.751 -14.149 17.872 1.00 95.31 143 PRO A C 1
ATOM 1170 O O . PRO A 1 143 ? -8.596 -15.034 17.754 1.00 95.31 143 PRO A O 1
ATOM 1173 N N . VAL A 1 144 ? -6.449 -14.423 17.993 1.00 95.44 144 VAL A N 1
ATOM 1174 C CA . VAL A 1 144 ? -5.924 -15.791 18.185 1.00 95.44 144 VAL A CA 1
ATOM 1175 C C . VAL A 1 144 ? -5.532 -15.992 19.644 1.00 95.44 144 VAL A C 1
ATOM 1177 O O . VAL A 1 144 ? -5.870 -17.001 20.259 1.00 95.44 144 VAL A O 1
ATOM 1180 N N . ASN A 1 145 ? -4.833 -15.019 20.230 1.00 92.75 145 ASN A N 1
ATOM 1181 C CA . ASN A 1 145 ? -4.548 -14.960 21.662 1.00 92.75 145 ASN A CA 1
ATOM 1182 C C . ASN A 1 145 ? -4.307 -13.502 22.089 1.00 92.75 145 ASN A C 1
ATOM 1184 O O . ASN A 1 145 ? -4.546 -12.572 21.328 1.00 92.75 145 ASN A O 1
ATOM 1188 N N . ARG A 1 146 ? -3.817 -13.284 23.317 1.00 88.38 146 ARG A N 1
ATOM 1189 C CA . ARG A 1 146 ? -3.558 -11.934 23.850 1.00 88.38 146 ARG A CA 1
ATOM 1190 C C . ARG A 1 146 ? -2.504 -11.128 23.076 1.00 88.38 146 ARG A C 1
ATOM 1192 O O . ARG A 1 146 ? -2.411 -9.929 23.300 1.00 88.38 146 ARG A O 1
ATOM 1199 N N . ARG A 1 147 ? -1.677 -11.777 22.252 1.00 89.12 147 ARG A N 1
ATOM 1200 C CA . ARG A 1 147 ? -0.538 -11.163 21.553 1.00 89.12 147 ARG A CA 1
ATOM 1201 C C . ARG A 1 147 ? -0.665 -11.190 20.034 1.00 89.12 147 ARG A C 1
ATOM 1203 O O . ARG A 1 147 ? -0.124 -10.312 19.381 1.00 89.12 147 ARG A O 1
ATOM 1210 N N . PHE A 1 148 ? -1.319 -12.207 19.489 1.00 93.12 148 PHE A N 1
ATOM 1211 C CA . PHE A 1 148 ? -1.412 -12.430 18.054 1.00 93.12 148 PHE A CA 1
ATOM 1212 C C . PHE A 1 148 ? -2.861 -12.395 17.594 1.00 93.12 148 PHE A C 1
ATOM 1214 O O . PHE A 1 148 ? -3.756 -12.942 18.253 1.00 93.12 148 PHE A O 1
ATOM 1221 N N . LYS A 1 149 ? -3.054 -11.825 16.410 1.00 95.38 149 LYS A N 1
ATOM 1222 C CA . LYS A 1 149 ? -4.278 -11.958 15.632 1.00 95.38 149 LYS A CA 1
ATOM 1223 C C . LYS A 1 149 ? -4.020 -12.823 14.408 1.00 95.38 149 LYS A C 1
ATOM 1225 O O . LYS A 1 149 ? -2.884 -12.976 13.964 1.00 95.38 149 LYS A O 1
ATOM 1230 N N . GLY A 1 150 ? -5.079 -13.438 13.913 1.00 97.38 150 GLY A N 1
ATOM 1231 C CA . GLY A 1 150 ? -5.106 -14.058 12.599 1.00 97.38 150 GLY A CA 1
ATOM 1232 C C . GLY A 1 150 ? -5.755 -13.093 11.624 1.00 97.38 150 GLY A C 1
ATOM 1233 O O . GLY A 1 150 ? -6.595 -12.295 12.034 1.00 97.38 150 GLY A O 1
ATOM 1234 N N . TYR A 1 151 ? -5.383 -13.169 10.352 1.00 97.62 151 TYR A N 1
ATOM 1235 C CA . TYR A 1 151 ? -6.050 -12.401 9.309 1.00 97.62 151 TYR A CA 1
ATOM 1236 C C . TYR A 1 151 ? -6.330 -13.244 8.071 1.00 97.62 151 TYR A C 1
ATOM 1238 O O . TYR A 1 151 ? -5.595 -14.183 7.753 1.00 97.62 151 TYR A O 1
ATOM 1246 N N . VAL A 1 152 ? -7.392 -12.868 7.362 1.00 98.44 152 VAL A N 1
ATOM 1247 C CA . VAL A 1 152 ? -7.657 -13.257 5.976 1.00 98.44 152 VAL A CA 1
ATOM 1248 C C . VAL A 1 152 ? -7.655 -11.985 5.143 1.00 98.44 152 VAL A C 1
ATOM 1250 O O . VAL A 1 152 ? -8.370 -11.043 5.470 1.00 98.44 152 VAL A O 1
ATOM 1253 N N . GLN A 1 153 ? -6.867 -11.966 4.074 1.00 98.38 153 GLN A N 1
ATOM 1254 C CA . GLN A 1 153 ? -6.732 -10.825 3.176 1.00 98.38 153 GLN A CA 1
ATOM 1255 C C . GLN A 1 153 ? -7.067 -11.249 1.748 1.00 98.38 153 GLN A C 1
ATOM 1257 O O . GLN A 1 153 ? -6.600 -12.289 1.282 1.00 98.38 153 GLN A O 1
ATOM 1262 N N . TYR A 1 154 ? -7.851 -10.441 1.047 1.00 98.69 154 TYR A N 1
ATOM 1263 C CA . TYR A 1 154 ? -8.130 -10.586 -0.374 1.00 98.69 154 TYR A CA 1
ATOM 1264 C C . TYR A 1 154 ? -7.761 -9.298 -1.105 1.00 98.69 154 TYR A C 1
ATOM 1266 O O . TYR A 1 154 ? -8.245 -8.229 -0.750 1.00 98.69 154 TYR A O 1
ATOM 1274 N N . PHE A 1 155 ? -6.934 -9.413 -2.137 1.00 98.62 155 PHE A N 1
ATOM 1275 C CA . PHE A 1 155 ? -6.536 -8.319 -3.012 1.00 98.62 155 PHE A CA 1
ATOM 1276 C C . PHE A 1 155 ? -7.043 -8.579 -4.431 1.00 98.62 155 PHE A C 1
ATOM 1278 O O . PHE A 1 155 ? -6.873 -9.680 -4.969 1.00 98.62 155 PHE A O 1
ATOM 1285 N N . ASN A 1 156 ? -7.627 -7.559 -5.054 1.00 98.56 156 ASN A N 1
ATOM 1286 C CA . ASN A 1 156 ? -8.010 -7.563 -6.460 1.00 98.56 156 ASN A CA 1
ATOM 1287 C C . ASN A 1 156 ? -7.672 -6.215 -7.106 1.00 98.56 156 ASN A C 1
ATOM 1289 O O . ASN A 1 156 ? -8.111 -5.171 -6.630 1.00 98.56 156 ASN A O 1
ATOM 1293 N N . GLY A 1 157 ? -6.926 -6.242 -8.210 1.00 98.06 157 GLY A N 1
ATOM 1294 C CA . GLY A 1 157 ? -6.613 -5.046 -8.994 1.00 98.06 157 GLY A CA 1
ATOM 1295 C C . GLY A 1 157 ? -5.139 -4.925 -9.354 1.00 98.06 157 GLY A C 1
ATOM 1296 O O . GLY A 1 157 ? -4.448 -5.930 -9.491 1.00 98.06 157 GLY A O 1
ATOM 1297 N N . TYR A 1 158 ? -4.679 -3.694 -9.550 1.00 98.19 158 TYR A N 1
ATOM 1298 C CA . TYR A 1 158 ? -3.320 -3.354 -9.980 1.00 98.19 158 TYR A CA 1
ATOM 1299 C C . TYR A 1 158 ? -2.463 -2.856 -8.810 1.00 98.19 158 TYR A C 1
ATOM 1301 O O . TYR A 1 158 ? -2.992 -2.319 -7.837 1.00 98.19 158 TYR A O 1
ATOM 1309 N N . GLY A 1 159 ? -1.137 -2.986 -8.895 1.00 97.06 159 GLY A N 1
ATOM 1310 C CA . GLY A 1 159 ? -0.265 -2.401 -7.869 1.00 97.06 159 GLY A CA 1
ATOM 1311 C C . GLY A 1 159 ? -0.277 -3.116 -6.527 1.00 97.06 159 GLY A C 1
ATOM 1312 O O . GLY A 1 159 ? -0.194 -2.462 -5.485 1.00 97.06 159 GLY A O 1
ATOM 1313 N N . GLU A 1 160 ? -0.380 -4.449 -6.544 1.00 97.31 160 GLU A N 1
ATOM 1314 C CA . GLU A 1 160 ? -0.117 -5.253 -5.347 1.00 97.31 160 GLU A CA 1
ATOM 1315 C C . GLU A 1 160 ? 1.348 -5.112 -4.904 1.00 97.31 160 GLU A C 1
ATOM 1317 O O . GLU A 1 160 ? 1.630 -4.928 -3.720 1.00 97.31 160 GLU A O 1
ATOM 1322 N N . SER A 1 161 ? 2.266 -5.172 -5.872 1.00 97.81 161 SER A N 1
ATOM 1323 C CA . SER A 1 161 ? 3.698 -4.925 -5.711 1.00 97.81 161 SER A CA 1
ATOM 1324 C C . SER A 1 161 ? 4.205 -4.033 -6.839 1.00 97.81 161 SER A C 1
ATOM 1326 O O . SER A 1 161 ? 3.583 -3.992 -7.905 1.00 97.81 161 SER A O 1
ATOM 1328 N N . LEU A 1 162 ? 5.346 -3.369 -6.643 1.00 98.12 162 LEU A N 1
ATOM 1329 C CA . LEU A 1 162 ? 5.934 -2.519 -7.679 1.00 98.12 162 LEU A CA 1
ATOM 1330 C C . LEU A 1 162 ? 6.285 -3.294 -8.948 1.00 98.12 162 LEU A C 1
ATOM 1332 O O . LEU A 1 162 ? 6.001 -2.813 -10.036 1.00 98.12 162 LEU A O 1
ATOM 1336 N N . LEU A 1 163 ? 6.841 -4.505 -8.854 1.00 97.50 163 LEU A N 1
ATOM 1337 C CA . LEU A 1 163 ? 7.129 -5.314 -10.046 1.00 97.50 163 LEU A CA 1
ATOM 1338 C C . LEU A 1 163 ? 5.877 -5.626 -10.884 1.00 97.50 163 LEU A C 1
ATOM 1340 O O . LEU A 1 163 ? 5.976 -5.776 -12.099 1.00 97.50 163 LEU A O 1
ATOM 1344 N N . GLU A 1 164 ? 4.708 -5.708 -10.249 1.00 96.00 164 GLU A N 1
ATOM 1345 C CA . GLU A 1 164 ? 3.419 -5.992 -10.890 1.00 96.00 164 GLU A CA 1
ATOM 1346 C C . GLU A 1 164 ? 2.492 -4.769 -10.925 1.00 96.00 164 GLU A C 1
ATOM 1348 O O . GLU A 1 164 ? 1.273 -4.928 -11.004 1.00 96.00 164 GLU A O 1
ATOM 1353 N N . TYR A 1 165 ? 3.038 -3.547 -10.883 1.00 97.75 165 TYR A N 1
ATOM 1354 C CA . TYR A 1 165 ? 2.223 -2.329 -10.815 1.00 97.75 165 TYR A CA 1
ATOM 1355 C C . TYR A 1 165 ? 1.202 -2.226 -11.954 1.00 97.75 165 TYR A C 1
ATOM 1357 O O . TYR A 1 165 ? 0.060 -1.837 -11.725 1.00 97.75 165 TYR A O 1
ATOM 1365 N N . ASN A 1 166 ? 1.595 -2.657 -13.152 1.00 97.12 166 ASN A N 1
ATOM 1366 C CA . ASN A 1 166 ? 0.792 -2.628 -14.369 1.00 97.12 166 ASN A CA 1
ATOM 1367 C C . ASN A 1 166 ? 0.078 -3.953 -14.681 1.00 97.12 166 ASN A C 1
ATOM 1369 O O . ASN A 1 166 ? -0.446 -4.140 -15.781 1.00 97.12 166 ASN A O 1
ATOM 1373 N N . ARG A 1 167 ? 0.025 -4.888 -13.725 1.00 97.31 167 ARG A N 1
ATOM 1374 C CA . ARG A 1 167 ? -0.627 -6.190 -13.892 1.00 97.31 167 ARG A CA 1
ATOM 1375 C C . ARG A 1 167 ? -1.799 -6.341 -12.929 1.00 97.31 167 ARG A C 1
ATOM 1377 O O . ARG A 1 167 ? -1.661 -6.126 -11.731 1.00 97.31 167 ARG A O 1
ATOM 1384 N N . SER A 1 168 ? -2.940 -6.790 -13.451 1.00 97.19 168 SER A N 1
ATOM 1385 C CA . SER A 1 168 ? -4.077 -7.160 -12.608 1.00 97.19 168 SER A CA 1
ATOM 1386 C C . SER A 1 168 ? -3.805 -8.484 -11.889 1.00 97.19 168 SER A C 1
ATOM 1388 O O . SER A 1 168 ? -3.477 -9.496 -12.519 1.00 97.19 168 SER A O 1
ATOM 1390 N N . VAL A 1 169 ? -3.952 -8.473 -10.568 1.00 97.56 169 VAL A N 1
ATOM 1391 C CA . VAL A 1 169 ? -3.734 -9.605 -9.669 1.00 97.56 169 VAL A CA 1
ATOM 1392 C C . VAL A 1 169 ? -5.002 -9.875 -8.864 1.00 97.56 169 VAL A C 1
ATOM 1394 O O . VAL A 1 169 ? -5.754 -8.969 -8.513 1.00 97.56 169 VAL A O 1
ATOM 1397 N N . ASN A 1 170 ? -5.229 -11.155 -8.578 1.00 98.25 170 ASN A N 1
ATOM 1398 C CA . ASN A 1 170 ? -6.219 -11.649 -7.630 1.00 98.25 170 ASN A CA 1
ATOM 1399 C C . ASN A 1 170 ? -5.486 -12.532 -6.622 1.00 98.25 170 ASN A C 1
ATOM 1401 O O . ASN A 1 170 ? -4.963 -13.580 -7.013 1.00 98.25 170 ASN A O 1
ATOM 1405 N N . ARG A 1 171 ? -5.441 -12.141 -5.348 1.00 98.19 171 ARG A N 1
ATOM 1406 C CA . ARG A 1 171 ? -4.757 -12.909 -4.301 1.00 98.19 171 ARG A CA 1
ATOM 1407 C C . ARG A 1 171 ? -5.644 -13.059 -3.079 1.00 98.19 171 ARG A C 1
ATOM 1409 O O . ARG A 1 171 ? -6.253 -12.101 -2.630 1.00 98.19 171 ARG A O 1
ATOM 1416 N N . ILE A 1 172 ? -5.648 -14.258 -2.506 1.00 98.50 172 ILE A N 1
ATOM 1417 C CA . ILE A 1 172 ? -6.126 -14.507 -1.146 1.00 98.50 172 ILE A CA 1
ATOM 1418 C C . ILE A 1 172 ? -4.948 -14.957 -0.280 1.00 98.50 172 ILE A C 1
ATOM 1420 O O . ILE A 1 172 ? -4.090 -15.718 -0.731 1.00 98.50 172 ILE A O 1
ATOM 1424 N N . GLY A 1 173 ? -4.885 -14.465 0.951 1.00 97.75 173 GLY A N 1
ATOM 1425 C CA . GLY A 1 173 ? -3.862 -14.797 1.932 1.00 97.75 173 GLY A CA 1
ATOM 1426 C C . GLY A 1 173 ? -4.477 -15.029 3.304 1.00 97.75 173 GLY A C 1
ATOM 1427 O O . GLY A 1 173 ? -5.482 -14.417 3.656 1.00 97.75 173 GLY A O 1
ATOM 1428 N N . ILE A 1 174 ? -3.863 -15.920 4.074 1.00 98.25 174 ILE A N 1
ATOM 1429 C CA . ILE A 1 174 ? -4.206 -16.177 5.471 1.00 98.25 174 ILE A CA 1
ATOM 1430 C C . ILE A 1 174 ? -2.903 -16.123 6.257 1.00 98.25 174 ILE A C 1
ATOM 1432 O O . ILE A 1 174 ? -1.902 -16.699 5.823 1.00 98.25 174 ILE A O 1
ATOM 1436 N N . GLY A 1 175 ? -2.899 -15.435 7.392 1.00 96.69 175 GLY A N 1
ATOM 1437 C CA . GLY A 1 175 ? -1.681 -15.252 8.168 1.00 96.69 175 GLY A CA 1
ATOM 1438 C C . GLY A 1 175 ? -1.922 -14.855 9.615 1.00 96.69 175 GLY A C 1
ATOM 1439 O O . GLY A 1 175 ? -3.038 -14.921 10.129 1.00 96.69 175 GLY A O 1
ATOM 1440 N N . LEU A 1 176 ? -0.832 -14.462 10.269 1.00 96.62 176 LEU A N 1
ATOM 1441 C CA . LEU A 1 176 ? -0.817 -13.945 11.632 1.00 96.62 176 LEU A CA 1
ATOM 1442 C C . LEU A 1 176 ? -0.288 -12.511 11.629 1.00 96.62 176 LEU A C 1
ATOM 1444 O O . LEU A 1 176 ? 0.652 -12.204 10.894 1.00 96.62 176 LEU A O 1
ATOM 1448 N N . SER A 1 177 ? -0.845 -11.663 12.486 1.00 94.88 177 SER A N 1
ATOM 1449 C CA . SER A 1 177 ? -0.369 -10.303 12.730 1.00 94.88 177 SER A CA 1
ATOM 1450 C C . SER A 1 177 ? -0.054 -10.081 14.212 1.00 94.88 177 SER A C 1
ATOM 1452 O O . SER A 1 177 ? -0.569 -10.761 15.106 1.00 94.88 177 SER A O 1
ATOM 1454 N N . LEU A 1 178 ? 0.856 -9.138 14.465 1.00 91.56 178 LEU A N 1
ATOM 1455 C CA . LEU A 1 178 ? 1.277 -8.723 15.810 1.00 91.56 178 LEU A CA 1
ATOM 1456 C C . LEU A 1 178 ? 0.432 -7.576 16.370 1.00 91.56 178 LEU A C 1
ATOM 1458 O O . LEU A 1 178 ? 0.367 -7.389 17.580 1.00 91.56 178 LEU A O 1
ATOM 1462 N N . THR A 1 179 ? -0.142 -6.774 15.482 1.00 85.06 179 THR A N 1
ATOM 1463 C CA . THR A 1 179 ? -0.825 -5.520 15.787 1.00 85.06 179 THR A CA 1
ATOM 1464 C C . THR A 1 179 ? -2.029 -5.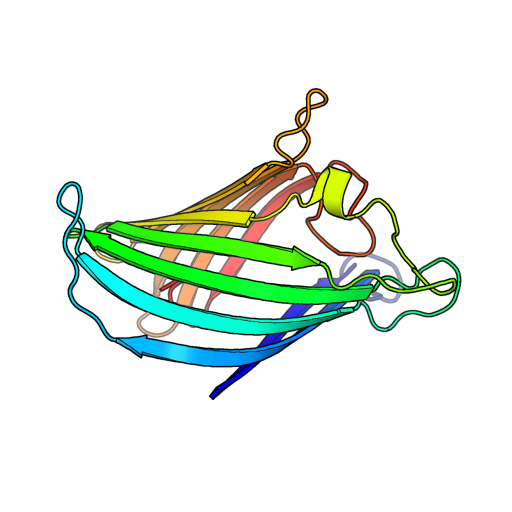374 14.873 1.00 85.06 179 THR A C 1
ATOM 1466 O O . THR A 1 179 ? -2.109 -6.017 13.821 1.00 85.06 179 THR A O 1
ATOM 1469 N N . ASP A 1 180 ? -2.950 -4.538 15.328 1.00 75.50 180 ASP A N 1
ATOM 1470 C CA . ASP A 1 180 ? -4.122 -4.090 14.592 1.00 75.50 180 ASP A CA 1
ATOM 1471 C C . ASP A 1 180 ? -3.715 -3.196 13.426 1.00 75.50 180 ASP A C 1
ATOM 1473 O O . ASP A 1 180 ? -2.580 -2.708 13.368 1.00 75.50 180 ASP A O 1
ATOM 1477 N N . LEU A 1 181 ? -4.642 -3.023 12.484 1.00 68.94 181 LEU A N 1
ATOM 1478 C CA . LEU A 1 181 ? -4.433 -2.162 11.319 1.00 68.94 181 LEU A CA 1
ATOM 1479 C C . LEU A 1 181 ? -4.448 -0.673 11.699 1.00 68.94 181 LEU A C 1
ATOM 1481 O O . LEU A 1 181 ? -3.891 0.136 10.959 1.00 68.94 181 LEU A O 1
ATOM 1485 N N . PHE A 1 182 ? -5.070 -0.330 12.832 1.00 56.56 182 PHE A N 1
ATOM 1486 C CA . PHE A 1 182 ? -5.102 1.004 13.439 1.00 56.56 182 PHE A CA 1
ATOM 1487 C C . PHE A 1 182 ? -5.212 0.921 14.960 1.00 56.56 182 PHE A C 1
ATOM 1489 O O . PHE A 1 182 ? -5.940 0.024 15.440 1.00 56.56 182 PHE A O 1
#

InterPro domains:
  IPR003187 Phospholipase A1 [PF02253] (3-178)
  IPR003187 Phospholipase A1 [PR01486] (16-35)
  IPR003187 Phospholipase A1 [PR01486] (46-60)
  IPR003187 Phospholipase A1 [PR01486] (61-79)
  IPR003187 Phospholipase A1 [PR01486] (95-113)
  IPR003187 Phospholipase A1 [PR01486] (129-146)
  IPR003187 Phospholipase A1 [PR01486] (151-171)
  IPR003187 Phospholipase A1 [PTHR40457] (3-182)
  IPR036541 Phospholipase A1 superfamily [G3DSA:2.40.230.10] (1-182)
  IPR036541 Phospholipase A1 superfamily [SSF56931] (3-181)

Foldseek 3Di:
DKDKDKDWAWQCVDVVTDTPWMKIKIKDKDKDADQDDDPQWGFGIKMWIKIKMWGPDDDLQTFIWIWIKIWIWIDHDQKIKIKMFIDTDDDPPPHNCNCLLVAQAGIKMKMWGDDPQKIWIWIWGWSPDPVTFIKIKIKIWHDPDPFKIKMKMWIFGAPPDRSGNVPTDTDIDIGMDRDDPD

Sequence (182 aa):
MGAYTQKNWWQLYNGSSPFRETNYQPELMLTFDNDWKALGFTNTLLGLGIIHESNGKSGELSRSWNRISASAVLERRRMSLNIRSWYRIPEGSDDDNPDIDDYYGYGDITGIWKVDQHELSVMLRHNLQSEGRGAIELEWSFPVNRRFKGYVQYFNGYGESLLEYNRSVNRIGIGLSLTDLF

pLDDT: mean 95.95, std 4.89, range [56.56, 98.81]

Secondary structure (DSSP, 8-state):
-EEEEEEEEE-TTSTT--EEEEEEEEEEEEEEE---EETTEEEEEEEEEEEEEE----GGG--EEEEEEEEEEEEETTEEEEEEEEEEEPP-TT-S-TTTHHHHTTEEEEEEEEETTEEEEEEEEE--STT--EEEEEEEEEESSSS-EEEEEEEEES-SSGGGTTS-EEEEEEEEESS---